Protein AF-A0A8J4YIM2-F1 (afdb_monomer)

Radius of gyration: 22.25 Å; Cα contacts (8 Å, |Δi|>4): 45; chains: 1; bounding box: 41×41×66 Å

InterPro domains:
  IPR017916 Steadiness box (SB) domain [PF09454] (29-92)
  IPR017916 Steadiness box (SB) domain [PS51312] (35-101)
  IPR037202 ESCRT assembly domain [SSF140111] (36-95)
  IPR052070 ESCRT-I complex UEV domain-containing protein [PTHR23306] (1-96)

Organism: Chionoecetes opilio (NCBI:txid41210)

Sequence (101 aa):
MRILKEREAEMKAVVARLQSATDPLDVDEAVTTTAPLYKQLLNSYAEDQATQDAIYYLGEALRRDVIDLDCYLKHVRSLSRKQFQLRATMIKCRAKGNMAG

Structure (mmCIF, N/CA/C/O backbone):
data_AF-A0A8J4YIM2-F1
#
_entry.id   AF-A0A8J4YIM2-F1
#
loop_
_atom_site.group_PDB
_atom_site.id
_atom_site.type_symbol
_atom_site.label_atom_id
_atom_site.label_alt_id
_atom_site.label_comp_id
_atom_site.label_asym_id
_atom_site.label_entity_id
_atom_site.label_seq_id
_atom_site.pdbx_PDB_ins_code
_atom_site.Cartn_x
_atom_site.Cartn_y
_atom_site.Cartn_z
_atom_site.occupancy
_atom_site.B_iso_or_equiv
_atom_site.auth_seq_id
_atom_site.auth_comp_id
_atom_site.auth_asym_id
_atom_site.auth_atom_id
_atom_site.pdbx_PDB_model_num
ATOM 1 N N . MET A 1 1 ? 11.147 -7.030 -47.710 1.00 61.50 1 MET A N 1
ATOM 2 C CA . MET A 1 1 ? 10.651 -8.414 -47.499 1.00 61.50 1 MET A CA 1
ATOM 3 C C . MET A 1 1 ? 11.591 -9.283 -46.657 1.00 61.50 1 MET A C 1
ATOM 5 O O . MET A 1 1 ? 11.098 -9.901 -45.728 1.00 61.50 1 MET A O 1
ATOM 9 N N . ARG A 1 2 ? 12.912 -9.338 -46.916 1.00 83.88 2 ARG A N 1
ATOM 10 C CA . ARG A 1 2 ? 13.850 -10.199 -46.152 1.00 83.88 2 ARG A CA 1
ATOM 11 C C . ARG A 1 2 ? 13.942 -9.859 -44.655 1.00 83.88 2 ARG A C 1
ATOM 13 O O . ARG A 1 2 ? 13.718 -10.735 -43.836 1.00 83.88 2 ARG A O 1
ATOM 20 N N . ILE A 1 3 ? 14.162 -8.585 -44.323 1.00 91.12 3 ILE A N 1
ATOM 21 C CA . ILE A 1 3 ? 14.260 -8.103 -42.930 1.00 91.12 3 ILE A CA 1
ATOM 22 C C . ILE A 1 3 ? 12.977 -8.400 -42.141 1.00 91.12 3 ILE A C 1
ATOM 24 O O . ILE A 1 3 ? 13.034 -8.803 -40.989 1.00 91.12 3 ILE A O 1
ATOM 28 N N . LEU A 1 4 ? 11.811 -8.249 -42.776 1.00 87.88 4 LEU A N 1
ATOM 29 C CA . LEU A 1 4 ? 10.522 -8.496 -42.129 1.00 87.88 4 LEU A CA 1
ATOM 30 C C . LEU A 1 4 ? 10.363 -9.974 -41.733 1.00 87.88 4 LEU A C 1
ATOM 32 O O . LEU A 1 4 ? 9.978 -10.266 -40.608 1.00 87.88 4 LEU A O 1
ATOM 36 N N . LYS A 1 5 ? 10.729 -10.893 -42.638 1.00 92.81 5 LYS A N 1
ATOM 37 C CA . LYS A 1 5 ? 10.686 -12.343 -42.389 1.00 92.81 5 LYS A CA 1
ATOM 38 C C . LYS A 1 5 ? 11.674 -12.781 -41.305 1.00 92.81 5 LYS A C 1
ATOM 40 O O . LYS A 1 5 ? 11.365 -13.675 -40.528 1.00 92.81 5 LYS A O 1
ATOM 45 N N . GLU A 1 6 ? 12.845 -12.153 -41.255 1.00 93.88 6 GLU A N 1
ATOM 46 C CA . GLU A 1 6 ? 13.872 -12.415 -40.242 1.00 93.88 6 GLU A CA 1
ATOM 47 C C . GLU A 1 6 ? 13.394 -11.993 -38.844 1.00 93.88 6 GLU A C 1
ATOM 49 O O . GLU A 1 6 ? 13.411 -12.800 -37.918 1.00 93.88 6 GLU A O 1
ATOM 54 N N . ARG A 1 7 ? 12.824 -10.786 -38.715 1.00 92.69 7 ARG A N 1
ATOM 55 C CA . ARG A 1 7 ? 12.236 -10.298 -37.452 1.00 92.69 7 ARG A CA 1
ATOM 56 C C . ARG A 1 7 ? 11.025 -11.110 -37.005 1.00 92.69 7 ARG A C 1
ATOM 58 O O . ARG A 1 7 ? 10.849 -11.352 -35.815 1.00 92.69 7 ARG A O 1
ATOM 65 N N . GLU A 1 8 ? 10.198 -11.557 -37.946 1.00 93.38 8 GLU A N 1
ATOM 66 C CA . GLU A 1 8 ? 9.065 -12.437 -37.651 1.00 93.38 8 GLU A CA 1
ATOM 67 C C . GLU A 1 8 ? 9.529 -13.798 -37.106 1.00 93.38 8 GLU A C 1
ATOM 69 O O . GLU A 1 8 ? 8.933 -14.321 -36.164 1.00 93.38 8 GLU A O 1
ATOM 74 N N . ALA A 1 9 ? 10.610 -14.358 -37.658 1.00 94.06 9 ALA A N 1
ATOM 75 C CA . ALA A 1 9 ? 11.191 -15.611 -37.183 1.00 94.06 9 ALA A CA 1
ATOM 76 C C . ALA A 1 9 ? 11.800 -15.472 -35.777 1.00 94.06 9 ALA A 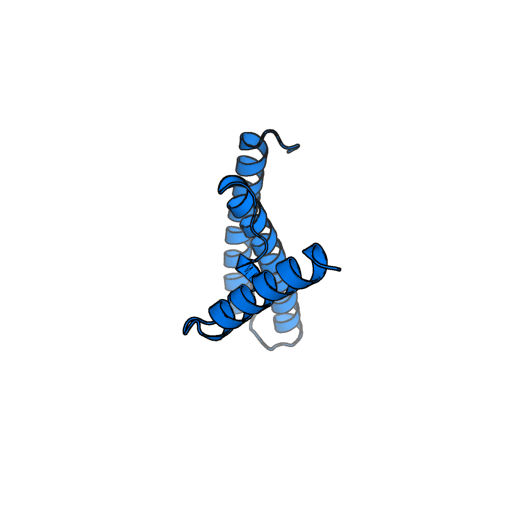C 1
ATOM 78 O O . ALA A 1 9 ? 11.541 -16.319 -34.921 1.00 94.06 9 ALA A O 1
ATOM 79 N N . GLU A 1 10 ? 12.539 -14.389 -35.513 1.00 92.50 10 GLU A N 1
ATOM 80 C CA . GLU A 1 10 ? 13.077 -14.069 -34.180 1.00 92.50 10 GLU A CA 1
ATOM 81 C C . GLU A 1 10 ? 11.958 -13.981 -33.134 1.00 92.50 10 GLU A C 1
ATOM 83 O O . GLU A 1 10 ? 12.022 -14.609 -32.077 1.00 92.50 10 GLU A O 1
ATOM 88 N N . MET A 1 11 ? 10.889 -13.252 -33.452 1.00 89.31 11 MET A N 1
ATOM 89 C CA . MET A 1 11 ? 9.763 -13.043 -32.547 1.00 89.31 11 MET A CA 1
ATOM 90 C C . MET A 1 11 ? 8.996 -14.345 -32.272 1.00 89.31 11 MET A C 1
ATOM 92 O O . MET A 1 11 ? 8.658 -14.624 -31.122 1.00 89.31 11 MET A O 1
ATOM 96 N N . LYS A 1 12 ? 8.798 -15.198 -33.288 1.00 93.75 12 LYS A N 1
ATOM 97 C CA . LYS A 1 12 ? 8.208 -16.539 -33.110 1.00 93.75 12 LYS A CA 1
ATOM 98 C C . LYS A 1 12 ? 9.062 -17.437 -32.215 1.00 93.75 12 LYS A C 1
ATOM 100 O O . LYS A 1 12 ? 8.505 -18.157 -31.390 1.00 93.75 12 LYS A O 1
ATOM 105 N N . ALA A 1 13 ? 10.388 -17.381 -32.337 1.00 92.25 13 ALA A N 1
ATOM 106 C CA . ALA A 1 13 ? 11.291 -18.157 -31.488 1.00 92.25 13 ALA A CA 1
ATOM 107 C C . ALA A 1 13 ? 11.222 -17.714 -30.016 1.00 92.25 13 ALA A C 1
ATOM 109 O O . ALA A 1 13 ? 11.180 -18.556 -29.118 1.00 92.25 13 ALA A O 1
ATOM 110 N N . VAL A 1 14 ? 11.149 -16.402 -29.762 1.00 87.38 14 VAL A N 1
ATOM 111 C CA . 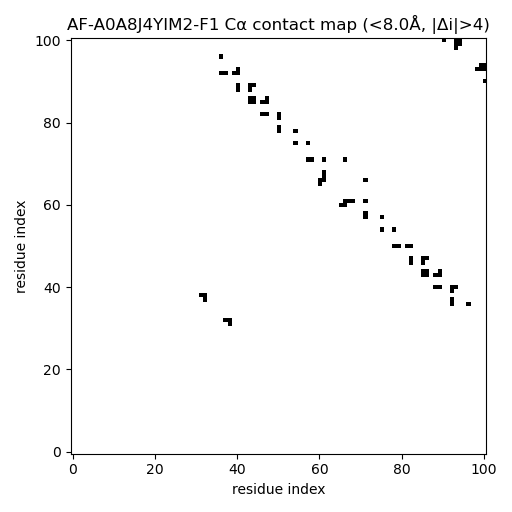VAL A 1 14 ? 10.975 -15.855 -28.405 1.00 87.38 14 VAL A CA 1
ATOM 112 C C . VAL A 1 14 ? 9.632 -16.282 -27.811 1.00 87.38 14 VAL A C 1
ATOM 114 O O . VAL A 1 14 ? 9.598 -16.752 -26.677 1.00 87.38 14 VAL A O 1
ATOM 117 N N . VAL A 1 15 ? 8.540 -16.193 -28.579 1.00 88.06 15 VAL A N 1
ATOM 118 C CA . VAL A 1 15 ? 7.206 -16.627 -28.129 1.00 88.06 15 VAL A CA 1
ATOM 119 C C . VAL A 1 15 ? 7.187 -18.120 -27.800 1.00 88.06 15 VAL A C 1
ATOM 121 O O . VAL A 1 15 ? 6.715 -18.489 -26.729 1.00 88.06 15 VAL A O 1
ATOM 124 N N . ALA A 1 16 ? 7.750 -18.972 -28.661 1.00 89.44 16 ALA A N 1
ATOM 125 C CA . ALA A 1 16 ? 7.815 -20.413 -28.414 1.00 89.44 16 ALA A CA 1
ATOM 126 C C . ALA A 1 16 ? 8.604 -20.742 -27.135 1.00 89.44 16 ALA A C 1
ATOM 128 O O . ALA A 1 16 ? 8.181 -21.579 -26.340 1.00 89.44 16 ALA A O 1
ATOM 129 N N . ARG A 1 17 ? 9.718 -20.036 -26.894 1.00 85.88 17 ARG A N 1
ATOM 130 C CA . ARG A 1 17 ? 10.508 -20.177 -25.664 1.00 85.88 17 ARG A CA 1
ATOM 131 C C . ARG A 1 17 ? 9.708 -19.778 -24.423 1.00 85.88 17 ARG A C 1
ATOM 133 O O . ARG A 1 17 ? 9.729 -20.515 -23.443 1.00 85.88 17 ARG A O 1
ATOM 140 N N . LEU A 1 18 ? 9.005 -18.645 -24.464 1.00 82.12 18 LEU A N 1
ATOM 141 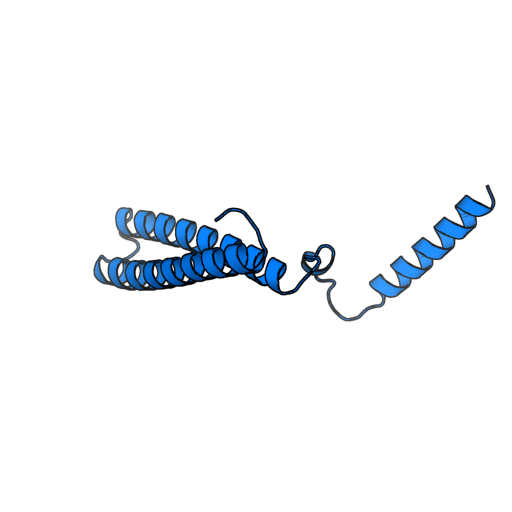C CA . LEU A 1 18 ? 8.186 -18.168 -23.343 1.00 82.12 18 LEU A CA 1
ATOM 142 C C . LEU A 1 18 ? 6.984 -19.084 -23.070 1.00 82.12 18 LEU A C 1
ATOM 144 O O . LEU A 1 18 ? 6.644 -19.298 -21.916 1.00 82.12 18 LEU A O 1
ATOM 148 N N . GLN A 1 19 ? 6.385 -19.678 -24.105 1.00 82.31 19 GLN A N 1
ATOM 149 C CA . GLN A 1 19 ? 5.301 -20.660 -23.962 1.00 82.31 19 GLN A CA 1
ATOM 150 C C . GLN A 1 19 ? 5.773 -22.004 -23.396 1.00 82.31 19 GLN A C 1
ATOM 152 O O . GLN A 1 19 ? 4.986 -22.718 -22.784 1.00 82.31 19 GLN A O 1
ATOM 157 N N . SER A 1 20 ? 7.043 -22.361 -23.613 1.00 83.25 20 SER A N 1
ATOM 158 C CA . SER A 1 20 ? 7.650 -23.577 -23.059 1.00 83.25 20 SER A CA 1
ATOM 159 C C . SER A 1 20 ? 8.156 -23.423 -21.621 1.00 83.25 20 SER A C 1
ATOM 161 O O . SER A 1 20 ? 8.583 -24.411 -21.025 1.00 83.25 20 SER A O 1
ATOM 163 N N . ALA A 1 21 ? 8.152 -22.203 -21.072 1.00 78.50 21 ALA A N 1
ATOM 164 C CA . ALA A 1 21 ? 8.532 -21.967 -19.687 1.00 78.50 21 ALA A CA 1
ATOM 165 C C . ALA A 1 21 ? 7.473 -22.562 -18.744 1.00 78.50 21 ALA A C 1
ATOM 167 O O . ALA A 1 21 ? 6.279 -22.338 -18.919 1.00 78.50 21 ALA A O 1
ATOM 168 N N . THR A 1 22 ? 7.922 -23.337 -17.755 1.00 69.81 22 THR A N 1
ATOM 169 C CA . THR A 1 22 ? 7.047 -23.972 -16.755 1.00 69.81 22 THR A CA 1
ATOM 170 C C . THR A 1 22 ? 6.506 -22.964 -15.741 1.00 69.81 22 THR A C 1
ATOM 172 O O . THR A 1 22 ? 5.428 -23.169 -15.185 1.00 69.81 22 THR A O 1
ATOM 175 N N . ASP A 1 23 ? 7.251 -21.883 -15.502 1.00 77.50 23 ASP A N 1
ATOM 176 C CA . ASP A 1 23 ? 6.860 -20.858 -14.545 1.00 77.50 23 ASP A CA 1
ATOM 177 C C . ASP A 1 23 ? 5.796 -19.934 -15.155 1.00 77.50 23 ASP A C 1
ATOM 179 O O . ASP A 1 23 ? 5.939 -19.497 -16.304 1.00 77.50 23 ASP A O 1
ATOM 183 N N . PRO A 1 24 ? 4.722 -19.619 -14.409 1.00 77.75 24 PRO A N 1
ATOM 184 C CA . PRO A 1 24 ? 3.724 -18.666 -14.862 1.00 77.75 24 PRO A CA 1
ATOM 185 C C . PRO A 1 24 ? 4.386 -17.310 -15.113 1.00 77.75 24 PRO A C 1
ATOM 187 O O . PRO A 1 24 ? 5.114 -16.792 -14.268 1.00 77.75 24 PRO A O 1
ATOM 190 N N . LEU A 1 25 ? 4.128 -16.739 -16.291 1.00 77.75 25 LEU A N 1
ATOM 191 C CA . LEU A 1 25 ? 4.604 -15.406 -16.644 1.00 77.75 25 LEU A CA 1
ATOM 192 C C . LEU A 1 25 ? 3.953 -14.377 -15.716 1.00 77.75 25 LEU A C 1
ATOM 194 O O . LEU A 1 25 ? 2.740 -14.171 -15.783 1.00 77.75 25 LEU A O 1
ATOM 198 N N . ASP A 1 26 ? 4.761 -13.722 -14.883 1.00 82.44 26 ASP A N 1
ATOM 199 C CA . ASP A 1 26 ? 4.310 -12.579 -14.101 1.00 82.44 26 ASP A CA 1
ATOM 200 C C . ASP A 1 26 ? 4.272 -11.332 -14.991 1.00 82.44 26 ASP A C 1
ATOM 202 O O . ASP A 1 26 ? 5.296 -10.817 -15.451 1.00 82.44 26 ASP A O 1
ATOM 206 N N . VAL A 1 27 ? 3.059 -10.862 -15.265 1.00 83.19 27 VAL A N 1
ATOM 207 C CA . VAL A 1 27 ? 2.829 -9.685 -16.106 1.00 83.19 27 VAL A CA 1
ATOM 208 C C . VAL A 1 27 ? 3.338 -8.414 -15.420 1.00 83.19 27 VAL A C 1
ATOM 210 O O . VAL A 1 27 ? 3.722 -7.469 -16.112 1.00 83.19 27 VAL A O 1
ATOM 213 N N . ASP A 1 28 ? 3.416 -8.404 -14.086 1.00 82.94 28 ASP A N 1
ATOM 214 C CA . ASP A 1 28 ? 3.905 -7.264 -13.307 1.00 82.94 28 ASP A CA 1
ATOM 215 C C . ASP A 1 28 ? 5.426 -7.077 -13.453 1.00 82.94 28 ASP A C 1
ATOM 217 O O . ASP A 1 28 ? 5.948 -5.977 -13.249 1.00 82.94 28 ASP A O 1
ATOM 221 N N . GLU A 1 29 ? 6.157 -8.111 -13.884 1.00 81.50 29 GLU A N 1
ATOM 222 C CA . GLU A 1 29 ? 7.594 -8.015 -14.169 1.00 81.50 29 GLU A CA 1
ATOM 223 C C . GLU A 1 29 ? 7.905 -7.488 -15.574 1.00 81.50 29 GLU A C 1
ATOM 225 O O . GLU A 1 29 ? 9.030 -7.050 -15.833 1.00 81.50 29 GLU A O 1
ATOM 230 N N . ALA A 1 30 ? 6.921 -7.463 -16.480 1.00 82.12 30 ALA A N 1
ATOM 231 C CA . ALA A 1 30 ? 7.125 -7.007 -17.854 1.00 82.12 30 ALA A CA 1
ATOM 232 C C . ALA A 1 30 ? 7.525 -5.522 -17.928 1.00 82.12 30 ALA A C 1
ATOM 234 O O . ALA A 1 30 ? 8.266 -5.120 -18.829 1.00 82.12 30 ALA A O 1
ATOM 235 N N . VAL A 1 31 ? 7.053 -4.706 -16.977 1.00 82.62 31 VAL A N 1
ATOM 236 C CA . VAL A 1 31 ? 7.371 -3.276 -16.877 1.00 82.62 31 VAL A CA 1
ATOM 237 C C . VAL A 1 31 ? 7.753 -2.935 -15.442 1.00 82.62 31 VAL A C 1
ATOM 239 O O . VAL A 1 31 ? 6.910 -2.648 -14.598 1.00 82.62 31 VAL A O 1
ATOM 242 N N . THR A 1 32 ? 9.056 -2.914 -15.174 1.00 86.56 32 THR A N 1
ATOM 243 C CA . THR A 1 32 ? 9.602 -2.539 -13.866 1.00 86.56 32 THR A CA 1
ATOM 244 C C . THR A 1 32 ? 10.28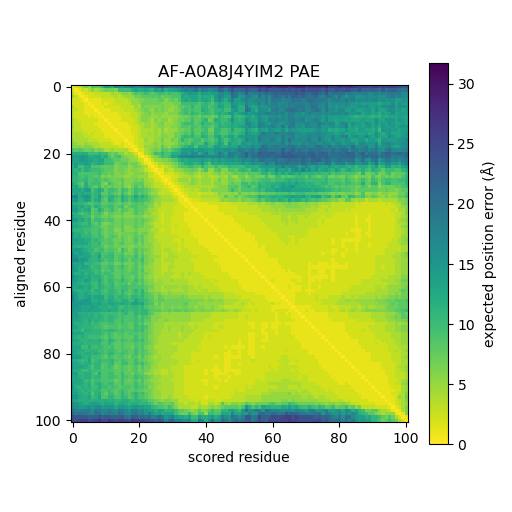4 -1.173 -13.901 1.00 86.56 32 THR A C 1
ATOM 246 O O . THR A 1 32 ? 10.635 -0.633 -14.952 1.00 86.56 32 THR A O 1
ATOM 249 N N . THR A 1 33 ? 10.497 -0.592 -12.725 1.00 88.00 33 THR A N 1
ATOM 250 C CA . THR A 1 33 ? 11.230 0.667 -12.593 1.00 88.00 33 THR A CA 1
ATOM 251 C C . THR A 1 33 ? 12.722 0.476 -12.869 1.00 88.00 33 THR A C 1
ATOM 253 O O . THR A 1 33 ? 13.299 -0.547 -12.507 1.00 88.00 33 THR A O 1
ATOM 256 N N . THR A 1 34 ? 13.381 1.509 -13.390 1.00 89.06 34 THR A N 1
ATOM 257 C CA . THR A 1 34 ? 14.804 1.475 -13.773 1.00 89.06 34 THR A CA 1
ATOM 258 C C . THR A 1 34 ? 15.792 1.328 -12.609 1.00 89.06 34 THR A C 1
ATOM 260 O O . THR A 1 34 ? 16.960 1.029 -12.845 1.00 89.06 34 THR A O 1
ATOM 263 N N . ALA A 1 35 ? 15.360 1.535 -11.359 1.00 89.81 35 ALA A N 1
ATOM 264 C CA . ALA A 1 35 ? 16.212 1.429 -10.177 1.00 89.81 35 ALA A CA 1
ATOM 265 C C . ALA A 1 35 ? 15.438 0.911 -8.949 1.00 89.81 35 ALA A C 1
ATOM 267 O O . ALA A 1 35 ? 14.264 1.255 -8.784 1.00 89.81 35 ALA A O 1
ATOM 268 N N . PRO A 1 36 ? 16.089 0.185 -8.013 1.00 91.00 36 PRO A N 1
ATOM 269 C CA . PRO A 1 36 ? 15.438 -0.322 -6.799 1.00 91.00 36 PRO A CA 1
ATOM 270 C C . PRO A 1 36 ? 14.769 0.765 -5.945 1.00 91.00 36 PRO A C 1
ATOM 272 O O . PRO A 1 36 ? 13.718 0.532 -5.353 1.00 91.00 36 PRO A O 1
ATOM 275 N N . LEU A 1 37 ? 15.347 1.972 -5.914 1.00 92.12 37 LEU A N 1
ATOM 276 C CA . LEU A 1 37 ? 14.782 3.116 -5.192 1.00 92.12 37 LEU A CA 1
ATOM 277 C C . LEU A 1 37 ? 13.409 3.528 -5.744 1.00 92.12 37 LEU A C 1
ATOM 279 O O . LEU A 1 37 ? 12.511 3.877 -4.981 1.00 92.12 37 LEU A O 1
ATOM 283 N N . TYR A 1 38 ? 13.238 3.477 -7.065 1.00 91.94 38 TYR A N 1
ATOM 284 C CA . TYR A 1 38 ? 11.980 3.822 -7.722 1.00 91.94 38 TYR A CA 1
ATOM 285 C C . TYR A 1 38 ? 10.936 2.729 -7.518 1.00 91.94 38 TYR A C 1
ATOM 287 O O . TYR A 1 38 ? 9.777 3.053 -7.278 1.00 91.94 38 TYR A O 1
ATOM 295 N N . LYS A 1 39 ? 11.352 1.456 -7.495 1.00 92.12 39 LYS A N 1
A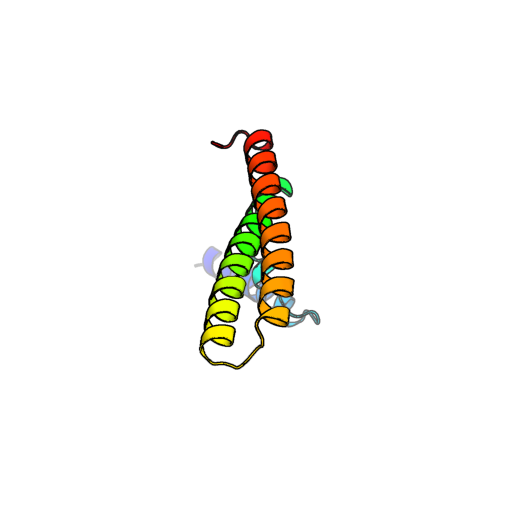TOM 296 C CA . LYS A 1 39 ? 10.478 0.336 -7.120 1.00 92.12 39 LYS A CA 1
ATOM 297 C C . LYS A 1 39 ? 9.946 0.516 -5.701 1.00 92.12 39 LYS A C 1
ATOM 299 O O . LYS A 1 39 ? 8.752 0.377 -5.467 1.00 92.12 39 LYS A O 1
ATOM 304 N N . GLN A 1 40 ? 10.815 0.897 -4.762 1.00 94.19 40 GLN A N 1
ATOM 305 C CA . GLN A 1 40 ? 10.414 1.178 -3.383 1.00 94.19 40 GLN A CA 1
ATOM 306 C C . GLN A 1 40 ? 9.406 2.331 -3.303 1.00 94.19 40 GLN A C 1
ATOM 308 O O . GLN A 1 40 ? 8.430 2.232 -2.559 1.00 94.19 40 GLN A O 1
ATOM 313 N N . LEU A 1 41 ? 9.619 3.407 -4.065 1.00 94.50 41 LEU A N 1
ATOM 314 C CA . LEU A 1 41 ? 8.694 4.538 -4.119 1.00 94.50 41 LEU A CA 1
ATOM 315 C C . LEU A 1 41 ? 7.332 4.132 -4.702 1.00 94.50 41 LEU A C 1
ATOM 317 O O . LEU A 1 41 ? 6.307 4.446 -4.100 1.00 94.50 41 LEU A O 1
ATOM 321 N N . LEU A 1 42 ? 7.331 3.416 -5.830 1.00 93.88 42 LEU A N 1
ATOM 322 C CA . LEU A 1 42 ? 6.123 2.929 -6.498 1.00 93.88 42 LEU A CA 1
ATOM 323 C C . LEU A 1 42 ? 5.312 2.014 -5.575 1.00 93.88 42 LEU A C 1
ATOM 325 O O . LEU A 1 42 ? 4.125 2.252 -5.367 1.00 93.88 42 LEU A O 1
ATOM 329 N N . ASN A 1 43 ? 5.967 1.030 -4.958 1.00 94.69 43 ASN A N 1
ATOM 330 C CA . ASN A 1 43 ? 5.318 0.108 -4.030 1.00 94.69 43 ASN A CA 1
ATOM 331 C C . ASN A 1 43 ? 4.773 0.842 -2.801 1.00 94.69 43 ASN A C 1
ATOM 333 O O . ASN A 1 43 ? 3.640 0.605 -2.400 1.00 94.69 43 ASN A O 1
ATOM 337 N N . SER A 1 44 ? 5.540 1.784 -2.235 1.00 96.62 44 SER A N 1
ATOM 338 C CA . SER A 1 44 ? 5.081 2.563 -1.077 1.00 96.62 44 SER A CA 1
ATOM 339 C C . SER A 1 44 ? 3.842 3.400 -1.403 1.00 96.62 44 SER A C 1
ATOM 341 O O . SER A 1 44 ? 2.960 3.541 -0.560 1.00 96.62 44 SER A O 1
ATOM 343 N N . TYR A 1 45 ? 3.770 3.946 -2.620 1.00 96.12 45 TYR A N 1
ATOM 344 C CA . TYR A 1 45 ? 2.612 4.699 -3.094 1.00 96.12 45 TYR A CA 1
ATOM 345 C C . TYR A 1 45 ? 1.391 3.799 -3.295 1.00 96.12 45 TYR A C 1
ATOM 347 O O . TYR A 1 45 ? 0.320 4.107 -2.774 1.00 96.12 45 TYR A O 1
ATOM 355 N N . ALA A 1 46 ? 1.558 2.671 -3.989 1.00 96.25 46 ALA A N 1
ATOM 356 C CA . ALA A 1 46 ? 0.482 1.708 -4.206 1.00 96.25 46 ALA A CA 1
ATOM 357 C C . ALA A 1 46 ? -0.072 1.170 -2.877 1.00 96.25 46 ALA A C 1
ATOM 359 O O . ALA A 1 46 ? -1.284 1.129 -2.677 1.00 96.25 46 ALA A O 1
ATOM 360 N N . GLU A 1 47 ? 0.807 0.836 -1.928 1.00 96.88 47 GLU A N 1
ATOM 361 C CA . GLU A 1 47 ? 0.391 0.397 -0.598 1.00 96.88 47 GLU A CA 1
ATOM 362 C C . GLU A 1 47 ? -0.313 1.505 0.198 1.00 96.88 47 GLU A C 1
ATOM 364 O O . GLU A 1 47 ? -1.270 1.208 0.910 1.00 96.88 47 GLU A O 1
ATOM 369 N N . ASP A 1 48 ? 0.108 2.773 0.092 1.00 97.56 48 ASP A N 1
ATOM 370 C CA . ASP A 1 48 ? -0.573 3.884 0.775 1.00 97.56 48 ASP A CA 1
ATOM 371 C C . ASP A 1 48 ? -2.009 4.031 0.265 1.00 97.56 48 ASP A C 1
ATOM 373 O O . ASP A 1 48 ? -2.932 4.129 1.075 1.00 97.56 48 ASP A O 1
ATOM 377 N N . GLN A 1 49 ? -2.215 3.958 -1.052 1.00 97.62 49 GLN A N 1
ATOM 378 C CA . GLN A 1 49 ? -3.555 3.991 -1.645 1.00 97.62 49 GLN A CA 1
ATOM 379 C C . GLN A 1 49 ? -4.392 2.780 -1.215 1.00 97.62 49 GLN A C 1
ATOM 381 O O . GLN A 1 49 ? -5.503 2.952 -0.721 1.00 97.62 49 GLN A O 1
ATOM 386 N N . ALA A 1 50 ? -3.823 1.571 -1.246 1.00 97.69 50 ALA A N 1
ATOM 387 C CA . ALA A 1 50 ? -4.516 0.370 -0.780 1.00 97.69 50 ALA A CA 1
ATOM 388 C C . ALA A 1 50 ? -4.937 0.464 0.701 1.00 97.69 50 ALA A C 1
ATOM 390 O O . ALA A 1 50 ? -6.011 -0.007 1.080 1.00 97.69 50 ALA A O 1
ATOM 391 N N . THR A 1 51 ? -4.126 1.098 1.563 1.00 97.50 51 THR A N 1
ATOM 392 C CA . THR A 1 51 ? -4.532 1.337 2.961 1.00 97.50 51 THR A CA 1
ATOM 393 C C . THR A 1 51 ? -5.687 2.329 3.084 1.00 97.50 51 THR A C 1
ATOM 395 O O . THR A 1 51 ? -6.514 2.165 3.980 1.00 97.50 51 THR A O 1
ATOM 398 N N . GLN A 1 52 ? -5.775 3.332 2.203 1.00 96.62 52 GLN A N 1
ATOM 399 C CA . GLN A 1 52 ? -6.892 4.283 2.186 1.00 96.62 52 GLN A CA 1
ATOM 400 C C . GLN A 1 52 ? -8.198 3.583 1.809 1.00 96.62 52 GLN A C 1
ATOM 402 O O . GLN A 1 52 ? -9.189 3.729 2.527 1.00 96.62 52 GLN A O 1
ATOM 407 N N . ASP A 1 53 ? -8.168 2.757 0.764 1.00 98.19 53 ASP A N 1
ATOM 408 C CA . ASP A 1 53 ? -9.326 1.973 0.327 1.00 98.19 53 ASP A CA 1
ATOM 409 C C . ASP A 1 53 ? -9.796 1.016 1.427 1.00 98.19 53 ASP A C 1
ATOM 411 O O . ASP A 1 53 ? -10.986 0.940 1.740 1.00 98.19 53 ASP A O 1
ATOM 415 N N . ALA A 1 54 ? -8.860 0.330 2.088 1.00 97.88 54 ALA A N 1
ATOM 416 C CA . ALA A 1 54 ? -9.181 -0.565 3.194 1.00 97.88 54 ALA A CA 1
ATOM 417 C C . ALA A 1 54 ? -9.859 0.174 4.361 1.00 97.88 54 ALA A C 1
ATOM 419 O O . ALA A 1 54 ? -10.868 -0.298 4.882 1.00 97.88 54 ALA A O 1
ATOM 420 N N . ILE A 1 55 ? -9.349 1.346 4.761 1.00 97.81 55 ILE A N 1
ATOM 421 C CA . ILE A 1 55 ? -9.966 2.160 5.823 1.00 97.81 55 ILE A CA 1
ATOM 422 C C . ILE A 1 55 ? -11.369 2.620 5.410 1.00 97.81 55 ILE A C 1
ATOM 424 O O . ILE A 1 55 ? -12.288 2.578 6.231 1.00 97.81 55 ILE A O 1
ATOM 428 N N . TYR A 1 56 ? -11.555 3.020 4.149 1.00 98.06 56 TYR A N 1
ATOM 429 C CA . TYR A 1 56 ? -12.860 3.420 3.627 1.00 98.06 56 TYR A CA 1
ATOM 430 C C . TYR A 1 56 ? -13.891 2.289 3.756 1.00 98.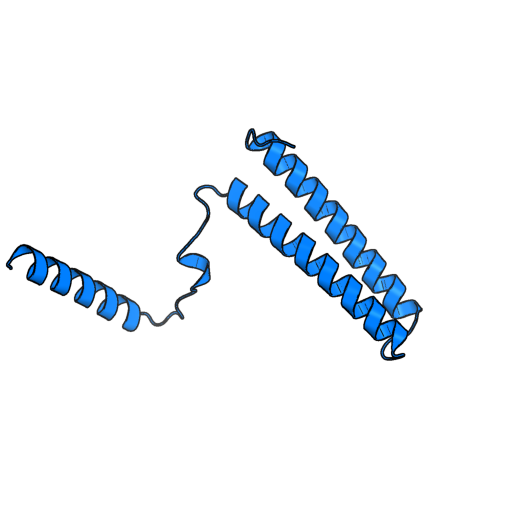06 56 TYR A C 1
ATOM 432 O O . TYR A 1 56 ? -14.955 2.488 4.350 1.00 98.06 56 TYR A O 1
ATOM 440 N N . TYR A 1 57 ? -13.556 1.085 3.286 1.00 98.25 57 TYR A N 1
ATOM 441 C CA . TYR A 1 57 ? -14.464 -0.062 3.359 1.00 98.25 57 TYR A CA 1
ATOM 442 C C . TYR A 1 57 ? -14.668 -0.589 4.782 1.00 98.25 57 TYR A C 1
ATOM 444 O O . TYR A 1 57 ? -15.760 -1.058 5.094 1.00 98.25 57 TYR A O 1
ATOM 452 N N . LEU A 1 58 ? -13.686 -0.457 5.679 1.00 98.06 58 LEU A N 1
ATOM 453 C CA . LEU A 1 58 ? -13.891 -0.722 7.108 1.00 98.06 58 LEU A CA 1
ATOM 454 C C . LEU A 1 58 ? -14.913 0.245 7.721 1.00 98.06 58 LEU A C 1
ATOM 456 O O . LEU A 1 58 ? -15.731 -0.165 8.542 1.00 98.06 58 LEU A O 1
ATOM 460 N N . GLY A 1 59 ? -14.906 1.514 7.304 1.00 97.88 59 GLY A N 1
ATOM 461 C CA . GLY A 1 59 ? -15.906 2.497 7.727 1.00 97.88 59 GLY A CA 1
ATOM 462 C C . GLY A 1 59 ? -17.310 2.172 7.212 1.00 97.88 59 GLY A C 1
ATOM 463 O O . GLY A 1 59 ? -18.283 2.301 7.952 1.00 97.88 59 GLY A O 1
ATOM 464 N N . GLU A 1 60 ? -17.420 1.706 5.966 1.00 98.31 60 GLU A N 1
ATOM 465 C CA . GLU A 1 60 ? -18.680 1.188 5.414 1.00 98.31 60 GLU A CA 1
ATOM 466 C C . GLU A 1 60 ? -19.159 -0.072 6.143 1.00 98.31 60 GLU A C 1
ATOM 468 O O . GLU A 1 60 ? -20.345 -0.190 6.443 1.00 98.31 60 GLU A O 1
ATOM 473 N N . ALA A 1 61 ? -18.254 -0.998 6.466 1.00 98.00 61 ALA A N 1
ATOM 474 C CA . ALA A 1 61 ? -18.583 -2.218 7.197 1.00 98.00 61 ALA A CA 1
ATOM 475 C C . ALA A 1 61 ? -19.124 -1.912 8.601 1.00 98.00 61 ALA A C 1
ATOM 477 O O . ALA A 1 61 ? -20.113 -2.517 9.009 1.00 98.00 61 ALA A O 1
ATOM 478 N N . LEU A 1 62 ? -18.532 -0.939 9.304 1.00 98.00 62 LEU A N 1
ATOM 479 C CA . LEU A 1 62 ? -19.049 -0.465 10.590 1.00 98.00 62 LEU A CA 1
ATOM 480 C C . LEU A 1 62 ? -20.434 0.179 10.433 1.00 98.00 62 LEU A C 1
ATOM 482 O O . LEU A 1 62 ? -21.335 -0.125 11.202 1.00 98.00 62 LEU A O 1
ATOM 486 N N . ARG A 1 63 ? -20.634 1.037 9.419 1.00 97.56 63 ARG A N 1
ATOM 487 C CA . ARG A 1 63 ? -21.939 1.679 9.147 1.00 97.56 63 ARG A CA 1
ATOM 488 C C . ARG A 1 63 ? -23.067 0.683 8.870 1.00 97.56 63 ARG A C 1
ATOM 490 O O . ARG A 1 63 ? -24.228 1.023 9.066 1.00 97.56 63 ARG A O 1
ATOM 497 N N . ARG A 1 64 ? -22.730 -0.499 8.355 1.00 98.00 64 ARG A N 1
ATOM 498 C CA . ARG A 1 64 ? -23.673 -1.571 8.007 1.00 98.00 64 ARG A CA 1
ATOM 499 C C . ARG A 1 64 ? -23.771 -2.652 9.087 1.00 98.00 64 ARG A C 1
ATOM 501 O O . ARG A 1 64 ? -24.306 -3.717 8.797 1.00 98.00 64 ARG A O 1
ATOM 508 N N . ASP A 1 65 ? -23.216 -2.406 10.276 1.00 96.75 65 ASP A N 1
ATOM 509 C CA . ASP A 1 65 ? -23.174 -3.348 11.403 1.00 96.75 65 ASP A CA 1
ATOM 510 C C . ASP A 1 65 ? -22.557 -4.722 11.054 1.00 96.75 65 ASP A C 1
ATOM 512 O O . ASP A 1 65 ? -22.870 -5.742 11.665 1.00 96.75 65 ASP A O 1
ATOM 516 N N . VAL A 1 66 ? -21.649 -4.772 10.069 1.00 98.19 66 VAL A N 1
ATOM 517 C CA . VAL A 1 66 ? -20.907 -5.998 9.703 1.00 98.19 66 VAL A CA 1
ATOM 518 C C . VAL A 1 66 ? -19.773 -6.269 10.698 1.00 98.19 66 VAL A C 1
ATOM 520 O O . VAL A 1 66 ? -19.407 -7.420 10.930 1.00 98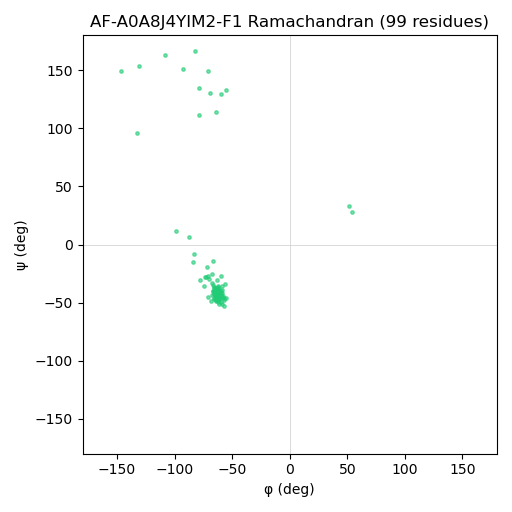.19 66 VAL A O 1
ATOM 523 N N . ILE A 1 67 ? -19.208 -5.208 11.281 1.00 97.75 67 ILE A N 1
ATOM 524 C CA . ILE A 1 67 ? -18.167 -5.258 12.314 1.00 97.75 67 ILE A CA 1
ATOM 525 C C . ILE A 1 67 ? -18.545 -4.344 13.479 1.00 97.75 67 ILE A C 1
ATOM 527 O O . ILE A 1 67 ? -19.237 -3.347 13.286 1.00 97.75 67 ILE A O 1
ATOM 531 N N . ASP A 1 68 ? -18.049 -4.655 14.674 1.00 97.44 68 ASP A N 1
ATOM 532 C CA . ASP A 1 68 ? -18.239 -3.815 15.851 1.00 97.44 68 ASP A CA 1
ATOM 533 C C . ASP A 1 68 ? -17.227 -2.655 15.917 1.00 97.44 68 ASP A C 1
ATOM 535 O O . ASP A 1 68 ? -16.214 -2.601 15.203 1.00 97.44 68 ASP A O 1
ATOM 539 N N . LEU A 1 69 ? -17.513 -1.697 16.803 1.00 97.69 69 LEU A N 1
ATOM 540 C CA . LEU A 1 69 ? -16.679 -0.513 16.996 1.00 97.69 69 LEU A CA 1
ATOM 541 C C . LEU A 1 69 ? -15.254 -0.882 17.430 1.00 97.69 69 LEU A C 1
ATOM 543 O O . LEU A 1 69 ? -14.285 -0.290 16.950 1.00 97.69 69 LEU A O 1
ATOM 547 N N . ASP A 1 70 ? -15.113 -1.877 18.302 1.00 97.88 70 ASP A N 1
ATOM 548 C CA . ASP A 1 70 ? -13.814 -2.306 18.812 1.00 97.88 70 ASP A CA 1
ATOM 549 C C . ASP A 1 70 ? -12.940 -2.919 17.711 1.00 97.88 70 ASP A C 1
ATOM 551 O O . ASP A 1 70 ? -11.744 -2.611 17.628 1.00 97.88 70 ASP A O 1
ATOM 555 N N . CYS A 1 71 ? -13.510 -3.754 16.836 1.00 97.25 71 CYS A N 1
ATOM 556 C CA . CYS A 1 71 ? -12.823 -4.286 15.662 1.00 97.25 71 CYS A CA 1
ATOM 557 C C . CYS A 1 71 ? -12.412 -3.158 14.717 1.00 97.25 71 CYS A C 1
ATOM 559 O O . CYS A 1 71 ? -11.244 -3.095 14.316 1.00 97.25 71 CYS A O 1
ATOM 561 N N . TYR A 1 72 ? -13.326 -2.236 14.409 1.00 98.06 72 TYR A N 1
ATOM 562 C CA . TYR A 1 72 ? -13.043 -1.096 13.540 1.00 98.06 72 TYR A CA 1
ATOM 563 C C . TYR A 1 72 ? -11.873 -0.252 14.066 1.00 98.06 72 TYR A C 1
ATOM 565 O O . TYR A 1 72 ? -10.890 -0.037 13.351 1.00 98.06 72 TYR A O 1
ATOM 573 N N . LEU A 1 73 ? -11.922 0.177 15.332 1.00 98.31 73 LEU A N 1
ATOM 574 C CA . LEU A 1 73 ? -10.899 1.045 15.922 1.00 98.31 73 LEU A CA 1
ATOM 575 C C . LEU A 1 73 ? -9.521 0.373 15.970 1.00 98.31 73 LEU A C 1
ATOM 577 O O . LEU A 1 73 ? -8.508 1.031 15.707 1.00 98.31 73 LEU A O 1
ATOM 581 N N . LYS A 1 74 ? -9.460 -0.934 16.257 1.00 98.12 74 LYS A N 1
ATOM 582 C CA . LYS A 1 74 ? -8.204 -1.703 16.233 1.00 98.12 74 LYS A CA 1
ATOM 583 C C . LYS A 1 74 ? -7.592 -1.733 14.831 1.00 98.12 74 LYS A C 1
ATOM 585 O O . LYS A 1 74 ? -6.405 -1.428 14.679 1.00 98.12 74 LYS A O 1
ATOM 590 N N . HIS A 1 75 ? -8.386 -2.059 13.810 1.00 97.88 75 HIS A N 1
ATOM 591 C CA . HIS A 1 75 ? -7.894 -2.187 12.436 1.00 97.88 75 HIS A CA 1
ATOM 592 C C . HIS A 1 75 ? -7.529 -0.837 11.822 1.00 97.88 75 HIS A C 1
ATOM 594 O O . HIS A 1 75 ? -6.433 -0.704 11.276 1.00 97.88 75 HIS A O 1
ATOM 600 N N . VAL A 1 76 ? -8.370 0.188 11.983 1.00 98.06 76 VAL A N 1
ATOM 601 C CA . VAL A 1 76 ? -8.070 1.538 11.484 1.00 98.06 76 VAL A CA 1
ATOM 602 C C . VAL A 1 76 ? -6.808 2.089 12.131 1.00 98.06 76 VAL A C 1
ATOM 604 O O . VAL A 1 76 ? -5.950 2.614 11.428 1.00 98.06 76 VAL A O 1
ATOM 607 N N . ARG A 1 77 ? -6.609 1.910 13.442 1.00 98.06 77 ARG A N 1
ATOM 608 C CA . ARG A 1 77 ? -5.365 2.340 14.101 1.00 98.06 77 ARG A CA 1
ATOM 609 C C . ARG A 1 77 ? -4.130 1.651 13.515 1.00 98.06 77 ARG A C 1
ATOM 611 O O . ARG A 1 77 ? -3.104 2.306 13.318 1.00 98.06 77 ARG A O 1
ATOM 618 N N . SER A 1 78 ? -4.217 0.348 13.250 1.00 98.00 78 SER A N 1
ATOM 619 C CA . SER A 1 78 ? -3.125 -0.423 12.646 1.00 98.00 78 SER A CA 1
ATOM 620 C C . SER A 1 78 ? -2.807 0.063 11.228 1.00 98.00 78 SER A C 1
ATOM 622 O O . SER A 1 78 ? -1.653 0.375 10.919 1.00 98.00 78 SER A O 1
ATOM 624 N N . LEU A 1 79 ? -3.836 0.221 10.390 1.00 97.88 79 LEU A N 1
ATOM 625 C CA . LEU A 1 79 ? -3.696 0.694 9.013 1.00 97.88 79 LEU A CA 1
ATOM 626 C C . LEU A 1 79 ? -3.176 2.132 8.951 1.00 97.88 79 LEU A C 1
ATOM 628 O O . LEU A 1 79 ? -2.254 2.400 8.188 1.00 97.88 79 LEU A O 1
ATOM 632 N N . SER A 1 80 ? -3.658 3.032 9.809 1.00 97.75 80 SER A N 1
ATOM 633 C CA . SER A 1 80 ? -3.156 4.410 9.893 1.00 97.75 80 SER A CA 1
ATOM 634 C C . SER A 1 80 ? -1.681 4.472 10.297 1.00 97.75 80 SER A C 1
ATOM 636 O O . SER A 1 80 ? -0.925 5.300 9.787 1.00 97.75 80 SER A O 1
ATOM 638 N N . ARG A 1 81 ? -1.218 3.568 11.174 1.00 98.06 81 ARG A N 1
ATOM 639 C CA . ARG A 1 81 ? 0.213 3.458 11.500 1.00 98.06 81 ARG A CA 1
ATOM 640 C C . ARG A 1 81 ? 1.028 3.001 10.290 1.00 98.06 81 ARG A C 1
ATOM 642 O O . ARG A 1 81 ? 2.100 3.558 10.049 1.00 98.06 81 ARG A O 1
ATOM 649 N N . LYS A 1 82 ? 0.530 2.017 9.533 1.00 97.56 82 LYS A N 1
ATOM 650 C CA . LYS A 1 82 ? 1.165 1.566 8.285 1.00 97.56 82 LYS A CA 1
ATOM 651 C C . LYS A 1 82 ? 1.223 2.709 7.266 1.00 97.56 82 LYS A C 1
ATOM 653 O O . LYS A 1 82 ? 2.293 2.992 6.737 1.00 97.56 82 LYS A O 1
ATOM 658 N N . GLN A 1 83 ? 0.119 3.428 7.079 1.00 97.62 83 GLN A N 1
ATOM 659 C CA . GLN A 1 83 ? 0.023 4.592 6.198 1.00 97.62 83 GLN A CA 1
ATOM 660 C C . GLN A 1 83 ? 1.075 5.658 6.538 1.00 97.62 83 GLN A C 1
ATOM 662 O O . GLN A 1 83 ? 1.797 6.133 5.664 1.00 97.62 83 GLN A O 1
ATOM 667 N N . PHE A 1 84 ? 1.237 5.988 7.823 1.00 97.81 84 PHE A N 1
ATOM 668 C CA . PHE A 1 84 ? 2.275 6.921 8.266 1.00 97.81 84 PHE A CA 1
ATOM 669 C C . PHE A 1 84 ? 3.686 6.465 7.855 1.00 97.81 84 PHE A C 1
ATOM 671 O O . PHE A 1 84 ? 4.470 7.260 7.334 1.00 97.81 84 PHE A O 1
ATOM 678 N N . GLN A 1 85 ? 4.011 5.184 8.054 1.00 97.81 85 GLN A N 1
ATOM 679 C CA . GLN A 1 85 ? 5.317 4.629 7.685 1.00 97.81 85 GLN A CA 1
ATOM 680 C C . GLN A 1 85 ? 5.550 4.643 6.170 1.00 97.81 85 GLN A C 1
ATOM 682 O O . GLN A 1 85 ? 6.658 4.962 5.729 1.00 97.81 85 GLN A O 1
ATOM 687 N N . LEU A 1 86 ? 4.519 4.348 5.376 1.00 97.62 86 LEU A N 1
ATOM 688 C CA . LEU A 1 86 ? 4.573 4.394 3.914 1.00 97.62 86 LEU A CA 1
ATOM 689 C C . LEU A 1 86 ? 4.817 5.822 3.420 1.00 97.62 86 LEU A C 1
ATOM 691 O O . LEU A 1 86 ? 5.749 6.056 2.652 1.00 97.62 86 LEU A O 1
ATOM 695 N N . ARG A 1 87 ? 4.077 6.807 3.942 1.00 97.00 87 ARG A N 1
ATOM 696 C CA . ARG A 1 87 ? 4.272 8.229 3.606 1.00 97.00 87 ARG A CA 1
ATOM 697 C C . ARG A 1 87 ? 5.652 8.739 3.999 1.00 97.00 87 ARG A C 1
ATOM 699 O O . ARG A 1 87 ? 6.322 9.377 3.191 1.00 97.00 87 ARG A O 1
ATOM 706 N N . ALA A 1 88 ? 6.125 8.399 5.197 1.00 97.00 88 ALA A N 1
ATOM 707 C CA . ALA A 1 88 ? 7.478 8.742 5.628 1.00 97.00 88 ALA A CA 1
ATOM 708 C C . ALA A 1 88 ? 8.552 8.102 4.729 1.00 97.00 88 ALA A C 1
ATOM 710 O O . ALA A 1 88 ? 9.566 8.733 4.425 1.00 97.00 88 ALA A O 1
ATOM 711 N N . THR A 1 89 ? 8.331 6.863 4.282 1.00 95.81 89 THR A N 1
ATOM 712 C CA . THR A 1 89 ? 9.213 6.174 3.328 1.00 95.81 89 THR A CA 1
ATOM 713 C C . THR A 1 89 ? 9.230 6.889 1.981 1.00 95.81 89 THR A C 1
ATOM 715 O O . THR A 1 89 ? 10.312 7.175 1.471 1.00 95.81 89 THR A O 1
ATOM 718 N N . MET A 1 90 ? 8.068 7.269 1.444 1.00 95.56 90 MET A N 1
ATOM 719 C CA . MET A 1 90 ? 7.974 8.016 0.186 1.00 95.56 90 MET A CA 1
ATOM 720 C C . MET A 1 90 ? 8.739 9.343 0.238 1.00 95.56 90 MET A C 1
ATOM 722 O O . MET A 1 90 ? 9.498 9.634 -0.685 1.00 95.56 90 MET A O 1
ATOM 726 N N . ILE A 1 91 ? 8.605 10.110 1.327 1.00 94.75 91 ILE A N 1
ATOM 727 C CA . ILE A 1 91 ? 9.342 11.372 1.526 1.00 94.75 91 ILE A CA 1
ATOM 728 C C . ILE A 1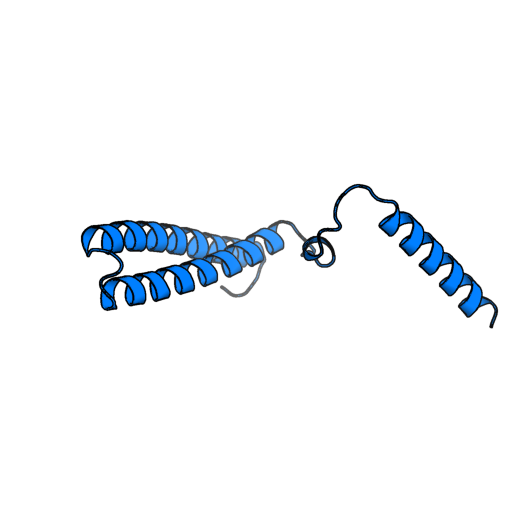 91 ? 10.857 11.125 1.474 1.00 94.75 91 ILE A C 1
ATOM 730 O O . ILE A 1 91 ? 11.586 11.823 0.768 1.00 94.75 91 ILE A O 1
ATOM 734 N N . LYS A 1 92 ? 11.345 10.086 2.165 1.00 94.31 92 LYS A N 1
ATOM 735 C CA . LYS A 1 92 ? 12.771 9.716 2.152 1.00 94.31 92 LYS A CA 1
ATOM 736 C C . LYS A 1 92 ? 13.244 9.265 0.769 1.00 94.31 92 LYS A C 1
ATOM 738 O O . LYS A 1 92 ? 14.346 9.626 0.358 1.00 94.31 92 LYS A O 1
ATOM 743 N N . CYS A 1 93 ? 12.430 8.496 0.045 1.00 93.12 93 CYS A N 1
ATOM 744 C CA . CYS A 1 93 ? 12.740 8.058 -1.315 1.00 93.12 93 CYS A CA 1
ATOM 745 C C . CYS A 1 93 ? 12.843 9.244 -2.282 1.00 93.12 93 CYS A C 1
ATOM 747 O O . CYS A 1 93 ? 13.803 9.308 -3.047 1.00 93.12 93 CYS A O 1
ATOM 749 N N . ARG A 1 94 ? 11.908 10.201 -2.212 1.00 92.19 94 ARG A N 1
ATOM 750 C CA . ARG A 1 94 ? 11.913 11.421 -3.040 1.00 92.19 94 ARG A CA 1
ATOM 751 C C . ARG A 1 94 ? 13.142 12.282 -2.776 1.00 92.19 94 ARG A C 1
ATOM 753 O O . ARG A 1 94 ? 13.8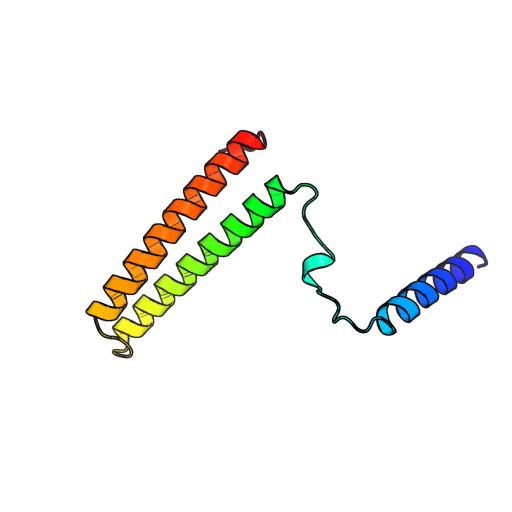47 12.625 -3.721 1.00 92.19 94 ARG A O 1
ATOM 760 N N . ALA A 1 95 ? 13.457 12.522 -1.502 1.00 91.94 95 ALA A N 1
ATOM 761 C CA . ALA A 1 95 ? 14.648 13.269 -1.105 1.00 91.94 95 ALA A CA 1
ATOM 762 C C . ALA A 1 95 ? 15.943 12.613 -1.618 1.00 91.94 95 ALA A C 1
ATOM 764 O O . ALA A 1 95 ? 16.826 13.297 -2.124 1.00 91.94 95 ALA A O 1
ATOM 765 N N . LYS A 1 96 ? 16.046 11.279 -1.545 1.00 91.12 96 LYS A N 1
ATOM 766 C CA . LYS A 1 96 ? 17.216 10.535 -2.042 1.00 91.12 96 LYS A CA 1
ATOM 767 C C . LYS A 1 96 ? 17.290 10.476 -3.572 1.00 91.12 96 LYS A C 1
ATOM 769 O O . LYS A 1 96 ? 18.378 10.352 -4.124 1.00 91.12 96 LYS A O 1
ATOM 774 N N . GLY A 1 97 ? 16.145 10.533 -4.248 1.00 87.25 97 GLY A N 1
ATOM 775 C CA . GLY A 1 97 ? 16.034 10.501 -5.705 1.00 87.25 97 GLY A CA 1
ATOM 776 C C . GLY A 1 97 ? 16.131 11.868 -6.383 1.00 87.25 97 GLY A C 1
ATOM 777 O O . GLY A 1 97 ? 15.885 11.932 -7.583 1.00 87.25 97 GLY A O 1
ATOM 778 N N . ASN A 1 98 ? 16.437 12.947 -5.647 1.00 83.12 98 ASN A N 1
ATOM 779 C CA . ASN A 1 98 ? 16.379 14.334 -6.135 1.00 83.12 98 ASN A CA 1
ATOM 780 C C . ASN A 1 98 ? 15.033 14.687 -6.801 1.00 83.12 98 ASN A C 1
ATOM 782 O O . ASN A 1 98 ? 14.975 15.471 -7.748 1.00 83.12 98 ASN A O 1
ATOM 786 N N . MET A 1 99 ? 13.943 14.091 -6.318 1.00 77.25 99 MET A N 1
ATOM 787 C CA . MET A 1 99 ? 12.585 14.395 -6.764 1.00 77.25 99 MET A CA 1
ATOM 788 C C . MET A 1 99 ? 11.990 15.476 -5.866 1.00 77.25 99 MET A C 1
ATOM 790 O O . MET A 1 99 ? 12.323 15.543 -4.682 1.00 77.25 99 MET A O 1
ATOM 794 N N . ALA A 1 100 ? 11.077 16.289 -6.402 1.00 69.56 100 ALA A N 1
ATOM 795 C CA . ALA A 1 100 ? 10.319 17.228 -5.580 1.00 69.56 100 ALA A CA 1
ATOM 796 C C . ALA A 1 100 ? 9.602 16.484 -4.431 1.00 69.56 100 ALA A C 1
ATOM 798 O O . ALA A 1 100 ? 9.019 15.407 -4.643 1.00 69.56 100 ALA A O 1
ATOM 799 N N . GLY A 1 101 ? 9.736 17.057 -3.228 1.00 54.22 101 GLY A N 1
ATOM 800 C CA . GLY A 1 101 ? 9.225 16.530 -1.960 1.00 54.22 101 GLY A CA 1
ATOM 801 C C . GLY A 1 101 ? 7.712 16.443 -1.912 1.00 54.22 101 GLY A C 1
ATOM 802 O O . GLY A 1 101 ? 7.058 17.361 -2.451 1.00 54.22 101 GLY A O 1
#

Solvent-accessible surface area (backbone atoms only — not comparable to full-atom values): 5763 Å² total; per-residue (Å²): 111,68,69,60,55,52,54,51,50,53,51,51,52,54,50,53,52,61,70,68,46,88,66,82,83,60,71,73,68,77,70,68,61,98,42,73,65,52,43,53,35,52,51,30,50,54,50,38,51,54,43,51,55,50,48,52,52,48,53,52,33,42,76,68,68,74,44,55,71,69,60,46,54,55,51,45,53,52,44,53,53,49,38,51,53,27,54,54,46,38,51,54,42,24,60,74,66,77,41,86,118

pLDDT: mean 91.55, std 8.34, range [54.22, 98.31]

Foldseek 3Di:
DVVVVVVVVVVVVVVVVVVPDPDDDDPVVVDDDPDPLVNLLVVLVVLLVVLVVVLVVLVVCCVVVVDDPVVNVVSNVVSVVSNVVSVVSNVVSCVVVVHDD

Mean predicted aligned error: 7.24 Å

Secondary structure (DSSP, 8-state):
-HHHHHHHHHHHHHHHHHHT-SS---GGGSS--SSHHHHHHHHHHHHHHHHHHHHHHHHHHHHTTSS-HHHHHHHHHHHHHHHHHHHHHHHHHHHHTT---

Nearest PDB structures (foldseek):
  6vme-assembly2_F  TM=9.860E-01  e=5.486E-07  Homo sapiens
  6vme-assembly4_H  TM=9.713E-01  e=8.990E-07  Homo sapiens
  2f6m-assembly2_C  TM=9.686E-01  e=7.860E-03  Saccharomyces cerevisiae
  2f6m-assembly1_A  TM=9.445E-01  e=1.006E-02  Saccharomyces cerevisiae
  2p22-assembly1_A  TM=7.553E-01  e=3.113E-03  Saccharomyces cerevisiae